Protein AF-A0A7S1DIE4-F1 (afdb_monomer)

Mean predicted aligned error: 4.48 Å

Foldseek 3Di:
DPPPQAEAEAEAEDAQPDDQVNLVVSVCVQWDDDDDQEIEGPDNHQAYEYEYHDPVHHDADPVRDRRNVVSVVCCVVPQWDADPPVRDIHHYPRYHYDD

Organism: Hemiselmis andersenii (NCBI:txid464988)

Nearest PDB structures (foldseek):
  8j07-assembly1_r0  TM=8.456E-01  e=5.736E-08  Homo sapiens
  7z8f-assembly1_n  TM=8.776E-01  e=3.623E-06  Homo sapiens
  8e00-assembly1_A  TM=8.866E-01  e=5.663E-06  Saccharomyces cerevisiae
  8fdu-assembly1_A  TM=8.646E-01  e=8.303E-06  Homo sapiens
  7mgm-assembly1_A  TM=8.834E-01  e=1.903E-05  Saccharomyces cerevisiae

Structure (mmCIF, N/CA/C/O backbone):
data_AF-A0A7S1DIE4-F1
#
_entry.id   AF-A0A7S1DIE4-F1
#
loop_
_atom_site.group_PDB
_atom_site.id
_atom_site.type_symbol
_atom_site.label_atom_id
_atom_site.label_alt_id
_atom_site.label_comp_id
_atom_site.label_asym_id
_atom_site.label_entity_id
_atom_site.label_seq_id
_atom_site.pdbx_PDB_ins_code
_atom_site.Cartn_x
_atom_site.Cartn_y
_atom_site.Cartn_z
_atom_site.occupancy
_atom_site.B_iso_or_equiv
_atom_site.auth_seq_id
_atom_site.auth_comp_id
_atom_site.auth_asym_id
_atom_site.auth_atom_id
_atom_site.pdbx_PDB_model_num
ATOM 1 N N . GLY A 1 1 ? 9.808 -23.995 -21.773 1.00 39.91 1 GLY A N 1
ATOM 2 C CA . GLY A 1 1 ? 10.146 -24.056 -20.344 1.00 39.91 1 GLY A CA 1
ATOM 3 C C . GLY A 1 1 ? 9.263 -23.054 -19.659 1.00 39.91 1 GLY A C 1
ATOM 4 O O . GLY A 1 1 ? 9.166 -21.950 -20.172 1.00 39.91 1 GLY A O 1
ATOM 5 N N . LEU A 1 2 ? 8.541 -23.457 -18.618 1.00 42.94 2 LEU A N 1
ATOM 6 C CA . LEU A 1 2 ? 7.796 -22.505 -17.801 1.00 42.94 2 LEU A CA 1
ATOM 7 C C . LEU A 1 2 ? 8.847 -21.654 -17.095 1.00 42.94 2 LEU A C 1
ATOM 9 O O . LEU A 1 2 ? 9.578 -22.183 -16.259 1.00 42.94 2 LEU A O 1
ATOM 13 N N . ASP A 1 3 ? 8.979 -20.392 -17.496 1.00 53.19 3 ASP A N 1
ATOM 14 C CA . ASP A 1 3 ? 9.663 -19.419 -16.655 1.00 53.19 3 ASP A CA 1
ATOM 15 C C . ASP A 1 3 ? 8.918 -19.445 -15.323 1.00 53.19 3 ASP A C 1
ATOM 17 O O . ASP A 1 3 ? 7.722 -19.149 -15.260 1.00 53.19 3 ASP A O 1
ATOM 21 N N . LEU A 1 4 ? 9.590 -19.920 -14.278 1.00 62.47 4 LEU A N 1
ATOM 22 C CA . LEU A 1 4 ? 9.091 -19.786 -12.921 1.00 62.47 4 LEU A CA 1
ATOM 23 C C . LEU A 1 4 ? 9.163 -18.295 -12.623 1.00 62.47 4 LEU A C 1
ATOM 25 O O . LEU A 1 4 ? 10.213 -17.789 -12.235 1.00 62.47 4 LEU A O 1
ATOM 29 N N . GLU A 1 5 ? 8.072 -17.588 -12.906 1.00 74.81 5 GLU A N 1
ATOM 30 C CA . GLU A 1 5 ? 7.971 -16.167 -12.631 1.00 74.81 5 GLU A CA 1
ATOM 31 C C . GLU A 1 5 ? 8.292 -15.952 -11.147 1.00 74.81 5 GLU A C 1
ATOM 33 O O . GLU A 1 5 ? 7.641 -16.512 -10.262 1.00 74.81 5 GLU A O 1
ATOM 38 N N . VAL A 1 6 ? 9.365 -15.208 -10.872 1.00 81.88 6 VAL A N 1
ATOM 39 C CA . VAL A 1 6 ? 9.787 -14.932 -9.500 1.00 81.88 6 VAL A CA 1
ATOM 40 C C . VAL A 1 6 ? 8.772 -13.964 -8.906 1.00 81.88 6 VAL A C 1
ATOM 42 O O . VAL A 1 6 ? 8.629 -12.844 -9.394 1.00 81.88 6 VAL A O 1
ATOM 45 N N . VAL A 1 7 ? 8.056 -14.411 -7.873 1.00 88.44 7 VAL A N 1
ATOM 46 C CA . VAL A 1 7 ? 7.026 -13.626 -7.185 1.00 88.44 7 VAL A CA 1
ATOM 47 C C . VAL A 1 7 ? 7.487 -13.301 -5.772 1.00 88.44 7 VAL A C 1
ATOM 49 O O . VAL A 1 7 ? 7.779 -14.201 -4.981 1.00 88.44 7 VAL A O 1
ATOM 52 N N . THR A 1 8 ? 7.480 -12.016 -5.429 1.00 92.75 8 THR A N 1
ATOM 53 C CA . THR A 1 8 ? 7.653 -11.555 -4.048 1.00 92.75 8 THR A CA 1
ATOM 54 C C . THR A 1 8 ? 6.307 -11.627 -3.340 1.00 92.75 8 THR A C 1
ATOM 56 O O . THR A 1 8 ? 5.325 -11.080 -3.831 1.00 92.75 8 THR A O 1
ATOM 59 N N . ARG A 1 9 ? 6.235 -12.302 -2.191 1.00 92.31 9 ARG A N 1
ATOM 60 C CA . ARG A 1 9 ? 5.009 -12.394 -1.383 1.00 92.31 9 ARG A CA 1
ATOM 61 C C . ARG A 1 9 ? 5.130 -11.496 -0.161 1.00 92.31 9 ARG A C 1
ATOM 63 O O . ARG A 1 9 ? 6.125 -11.592 0.555 1.00 92.31 9 ARG A O 1
ATOM 70 N N . CYS A 1 10 ? 4.116 -10.677 0.089 1.00 94.44 10 CYS A N 1
ATOM 71 C CA . CYS A 1 10 ? 4.089 -9.740 1.206 1.00 94.44 10 CYS A CA 1
ATOM 72 C C . CYS A 1 10 ? 2.795 -9.908 1.993 1.00 94.44 10 CYS A C 1
ATOM 74 O O . CYS A 1 10 ? 1.717 -9.785 1.426 1.00 94.44 10 CYS A O 1
ATOM 76 N N . CYS A 1 11 ? 2.904 -10.177 3.290 1.00 95.38 11 CYS A N 1
ATOM 77 C CA . CYS A 1 11 ? 1.758 -10.171 4.193 1.00 95.38 11 CYS A CA 1
ATOM 78 C C . CYS A 1 11 ? 1.605 -8.776 4.799 1.00 95.38 11 CYS A C 1
ATOM 80 O O . CYS A 1 11 ? 2.575 -8.212 5.307 1.00 95.38 11 CYS A O 1
ATOM 82 N N . VAL A 1 12 ? 0.391 -8.238 4.743 1.00 96.31 12 VAL A N 1
ATOM 83 C CA . VAL A 1 12 ? 0.016 -6.945 5.311 1.00 96.31 12 VAL A CA 1
ATOM 84 C C . VAL A 1 12 ? -1.186 -7.180 6.216 1.00 96.31 12 VAL A C 1
ATOM 86 O O . VAL A 1 12 ? -2.302 -7.355 5.742 1.00 96.31 12 VAL A O 1
ATOM 89 N N . THR A 1 13 ? -0.958 -7.203 7.524 1.00 96.06 13 THR A N 1
ATOM 90 C CA . THR A 1 13 ? -2.027 -7.376 8.515 1.00 96.06 13 THR A CA 1
ATOM 91 C C . THR A 1 13 ? -2.497 -6.009 8.989 1.00 96.06 13 THR A C 1
ATOM 93 O O . THR A 1 13 ? -1.703 -5.230 9.526 1.00 96.06 13 THR A O 1
ATOM 96 N N . LEU A 1 14 ? -3.777 -5.699 8.778 1.00 96.81 14 LEU A N 1
ATOM 97 C CA . LEU A 1 14 ? -4.358 -4.448 9.253 1.00 96.81 14 LEU A CA 1
ATOM 98 C C . LEU A 1 14 ? -4.770 -4.566 10.725 1.00 96.81 14 LEU A C 1
ATOM 100 O O . LEU A 1 14 ? -5.115 -5.629 11.225 1.00 96.81 14 LEU A O 1
ATOM 104 N N . SER A 1 15 ? -4.722 -3.455 11.449 1.00 96.50 15 SER A N 1
ATOM 105 C CA . SER A 1 15 ? -5.095 -3.389 12.861 1.00 96.50 15 SER A CA 1
ATOM 106 C C . SER A 1 15 ? -5.833 -2.087 13.149 1.00 96.50 15 SER A C 1
ATOM 108 O O . SER A 1 15 ? -5.817 -1.164 12.334 1.00 96.50 15 SER A O 1
ATOM 110 N N . GLY A 1 16 ? -6.406 -1.959 14.348 1.00 95.44 16 GLY A N 1
ATOM 111 C CA . GLY A 1 16 ? -7.012 -0.696 14.778 1.00 95.44 16 GLY A CA 1
ATOM 112 C C . GLY A 1 16 ? -6.029 0.485 14.818 1.00 95.44 16 GLY A C 1
ATOM 113 O O . GLY A 1 16 ? -6.448 1.631 14.726 1.00 95.44 16 GLY A O 1
ATOM 114 N N . ALA A 1 17 ? -4.722 0.227 14.907 1.00 93.88 17 ALA A N 1
ATOM 115 C CA . ALA A 1 17 ? -3.694 1.268 14.880 1.00 93.88 17 ALA A CA 1
ATOM 116 C C . ALA A 1 17 ? -3.176 1.582 13.464 1.00 93.88 17 ALA A C 1
ATOM 118 O O . ALA A 1 17 ? -2.319 2.451 13.309 1.00 93.88 17 ALA A O 1
ATOM 119 N N . THR A 1 18 ? -3.648 0.876 12.431 1.00 96.44 18 THR A N 1
ATOM 120 C CA . THR A 1 18 ? -3.182 1.091 11.060 1.00 96.44 18 THR A CA 1
ATOM 121 C C . THR A 1 18 ? -3.758 2.388 10.498 1.00 96.44 18 THR A C 1
ATOM 123 O O . THR A 1 18 ? -4.963 2.512 10.293 1.00 96.44 18 THR A O 1
ATOM 126 N N . VAL A 1 19 ? -2.871 3.340 10.216 1.00 96.12 19 VAL A N 1
ATOM 127 C CA . VAL A 1 19 ? -3.171 4.625 9.565 1.00 96.1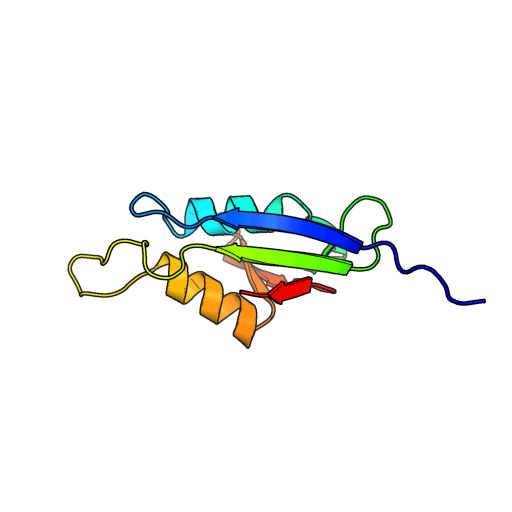2 19 VAL A CA 1
ATOM 128 C C . VAL A 1 19 ? -2.760 4.590 8.083 1.00 96.12 19 VAL A C 1
ATOM 130 O O . VAL A 1 19 ? -1.945 3.734 7.714 1.00 96.12 19 VAL A O 1
ATOM 133 N N . PRO A 1 20 ? -3.290 5.480 7.216 1.00 95.81 20 PRO A N 1
ATOM 134 C CA . PRO A 1 20 ? -2.967 5.498 5.785 1.00 95.81 20 PRO A CA 1
ATOM 135 C C . PRO A 1 20 ? -1.468 5.538 5.507 1.00 95.81 20 PRO A C 1
ATOM 137 O O . PRO A 1 20 ? -0.979 4.831 4.630 1.00 95.81 20 PRO A O 1
ATOM 140 N N . GLU A 1 21 ? -0.727 6.318 6.291 1.00 95.81 21 GLU A N 1
ATOM 141 C CA . GLU A 1 21 ? 0.707 6.491 6.112 1.00 95.81 21 GLU A CA 1
ATOM 142 C C . GLU A 1 21 ? 1.454 5.177 6.329 1.00 95.81 21 GLU A C 1
ATOM 144 O O . GLU A 1 21 ? 2.268 4.790 5.494 1.00 95.81 21 GLU A O 1
ATOM 149 N N . GLY A 1 22 ? 1.122 4.462 7.406 1.00 96.31 22 GLY A N 1
ATOM 150 C CA . GLY A 1 22 ? 1.736 3.177 7.726 1.00 96.31 22 GLY A CA 1
ATOM 151 C C . GLY A 1 22 ? 1.354 2.076 6.737 1.00 96.31 22 GLY A C 1
ATOM 152 O O . GLY A 1 22 ? 2.172 1.206 6.443 1.00 96.31 22 GLY A O 1
ATOM 153 N N . LEU A 1 23 ? 0.136 2.121 6.184 1.00 96.88 23 LEU A N 1
ATOM 154 C CA . LEU A 1 23 ? -0.261 1.210 5.112 1.00 96.88 23 LEU A CA 1
ATOM 155 C C . LEU A 1 23 ? 0.538 1.478 3.830 1.00 96.88 23 LEU A C 1
ATOM 157 O O . LEU A 1 23 ? 1.046 0.531 3.232 1.00 96.88 23 LEU A O 1
ATOM 161 N N . GLN A 1 24 ? 0.668 2.744 3.421 1.00 96.31 24 GLN A N 1
ATOM 162 C CA . GLN A 1 24 ? 1.472 3.107 2.252 1.00 96.31 24 GLN A CA 1
ATOM 163 C C . GLN A 1 24 ? 2.922 2.649 2.428 1.00 96.31 24 GLN A C 1
ATOM 165 O O . GLN A 1 24 ? 3.460 2.002 1.533 1.00 96.31 24 GLN A O 1
ATOM 170 N N . ASP A 1 25 ? 3.513 2.901 3.599 1.00 95.62 25 ASP A N 1
ATOM 171 C CA . ASP A 1 25 ? 4.881 2.485 3.914 1.00 95.62 25 ASP A CA 1
ATOM 172 C C . ASP A 1 25 ? 5.044 0.966 3.777 1.00 95.62 25 ASP A C 1
ATOM 174 O O . ASP A 1 25 ? 5.983 0.497 3.135 1.00 95.62 25 ASP A O 1
ATOM 178 N N . ALA A 1 26 ? 4.104 0.186 4.322 1.00 96.00 26 ALA A N 1
ATOM 179 C CA . ALA A 1 26 ? 4.12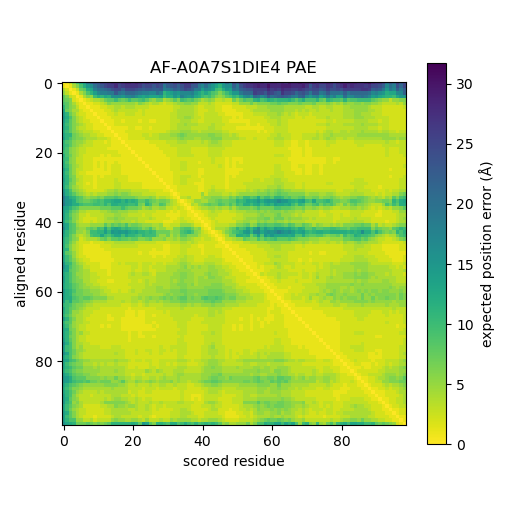9 -1.274 4.241 1.00 96.00 26 ALA A CA 1
ATOM 180 C C . ALA A 1 26 ? 4.021 -1.797 2.796 1.00 96.00 26 ALA A C 1
ATOM 182 O O . ALA A 1 26 ? 4.703 -2.760 2.436 1.00 96.00 26 ALA A O 1
ATOM 183 N N . LEU A 1 27 ? 3.191 -1.160 1.964 1.00 95.38 27 LEU A N 1
ATOM 184 C CA . LEU A 1 27 ? 3.040 -1.497 0.545 1.00 95.38 27 LEU A CA 1
ATOM 185 C C . LEU A 1 27 ? 4.226 -1.022 -0.308 1.00 95.38 27 LEU A C 1
ATOM 187 O O . LEU A 1 27 ? 4.457 -1.561 -1.384 1.00 95.38 27 LEU A O 1
ATOM 191 N N . GLU A 1 28 ? 5.000 -0.037 0.142 1.00 94.69 28 GLU A N 1
ATOM 192 C CA . GLU A 1 28 ? 6.183 0.437 -0.579 1.00 94.69 28 GLU A CA 1
ATOM 193 C C . GLU A 1 28 ? 7.421 -0.445 -0.356 1.00 94.69 28 GLU A C 1
ATOM 195 O O . GLU A 1 28 ? 8.274 -0.509 -1.240 1.00 94.69 28 GLU A O 1
ATOM 200 N N . VAL A 1 29 ? 7.507 -1.185 0.760 1.00 94.31 29 VAL A N 1
ATOM 201 C CA . VAL A 1 29 ? 8.672 -2.029 1.111 1.00 94.31 29 VAL A CA 1
ATOM 202 C C . VAL A 1 29 ? 9.164 -2.948 -0.025 1.00 94.31 29 VAL A C 1
ATOM 204 O O . VAL A 1 29 ? 10.3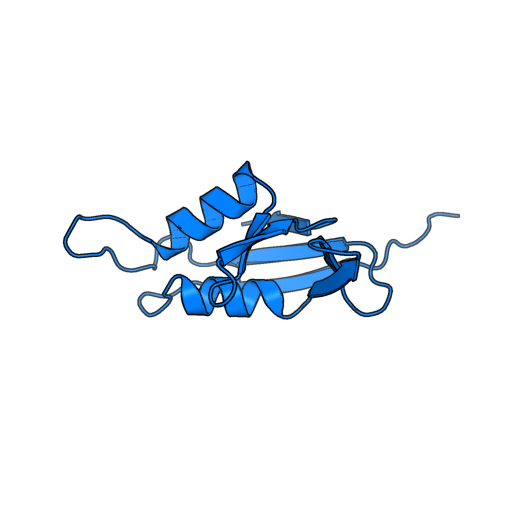70 -2.974 -0.279 1.00 94.31 29 VAL A O 1
ATOM 207 N N . PRO A 1 30 ? 8.312 -3.731 -0.719 1.00 94.44 30 PRO A N 1
ATOM 208 C CA . PRO A 1 30 ? 8.771 -4.639 -1.773 1.00 94.44 30 PRO A CA 1
ATOM 209 C C . PRO A 1 30 ? 8.909 -3.967 -3.149 1.00 94.44 30 PRO A C 1
ATOM 211 O O . PRO A 1 30 ? 9.074 -4.671 -4.151 1.00 94.44 30 PRO A O 1
ATOM 214 N N . LEU A 1 31 ? 8.827 -2.635 -3.224 1.00 94.06 31 LEU A N 1
ATOM 215 C CA . LEU A 1 31 ? 8.862 -1.879 -4.469 1.00 94.06 31 LEU A CA 1
ATOM 216 C C . LEU A 1 31 ? 10.120 -1.014 -4.581 1.00 94.06 31 LEU A C 1
ATOM 218 O O . LEU A 1 31 ? 10.596 -0.425 -3.618 1.00 94.06 31 LEU A O 1
ATOM 222 N N . GLU A 1 32 ? 10.643 -0.904 -5.798 1.00 92.75 32 GLU A N 1
ATOM 223 C CA . GLU A 1 32 ? 11.731 0.006 -6.144 1.00 92.75 32 GLU A CA 1
ATOM 224 C C . GLU A 1 32 ? 11.334 0.923 -7.297 1.00 92.75 32 GLU A C 1
ATOM 226 O O . GLU A 1 32 ? 10.569 0.548 -8.196 1.00 92.75 32 GLU A O 1
ATOM 231 N N . GLY A 1 33 ? 11.889 2.135 -7.281 1.00 90.88 33 GLY A N 1
ATOM 232 C CA . GLY A 1 33 ? 11.765 3.065 -8.395 1.00 90.88 33 GLY A CA 1
ATOM 233 C C . GLY A 1 33 ? 12.406 2.484 -9.657 1.00 90.88 33 GLY A C 1
ATOM 234 O O . GLY A 1 33 ? 13.526 1.973 -9.624 1.00 90.88 33 GLY A O 1
ATOM 235 N N . ARG A 1 34 ? 11.689 2.557 -10.782 1.00 83.69 34 ARG A N 1
ATOM 236 C CA . ARG A 1 34 ? 12.142 2.039 -12.083 1.00 83.69 34 ARG A CA 1
ATOM 237 C C . ARG A 1 34 ? 12.520 3.155 -13.047 1.00 83.69 34 ARG A C 1
ATOM 239 O O . ARG A 1 34 ? 13.656 3.230 -13.500 1.00 83.69 34 ARG A O 1
ATOM 246 N N . SER A 1 35 ? 11.555 4.001 -13.392 1.00 83.62 35 SER A N 1
ATOM 247 C CA . SER A 1 35 ? 11.737 5.118 -14.319 1.00 83.62 35 SER A CA 1
ATOM 248 C C . SER A 1 35 ? 10.679 6.178 -14.055 1.00 83.62 35 SER A C 1
ATOM 250 O O . SER A 1 35 ? 9.504 5.853 -13.885 1.00 83.62 35 SER A O 1
ATOM 252 N N . GLY A 1 36 ? 11.086 7.447 -14.024 1.00 85.12 36 GLY A N 1
ATOM 253 C CA . GLY A 1 36 ? 10.185 8.564 -13.754 1.00 85.12 36 GLY A CA 1
ATOM 254 C C . GLY A 1 36 ? 9.370 8.345 -12.477 1.00 85.12 36 GLY A C 1
ATOM 255 O O . GLY A 1 36 ? 9.922 8.261 -11.386 1.00 85.12 36 GLY A O 1
ATOM 256 N N . ARG A 1 37 ? 8.049 8.246 -12.636 1.00 89.19 37 ARG A N 1
ATOM 257 C CA . ARG A 1 37 ? 7.064 8.080 -11.556 1.00 89.19 37 ARG A CA 1
ATOM 258 C C . ARG A 1 37 ? 6.570 6.635 -11.406 1.00 89.19 37 ARG A C 1
ATOM 260 O O . ARG A 1 37 ? 5.483 6.413 -10.892 1.00 89.19 37 ARG A O 1
ATOM 267 N N . VAL A 1 38 ? 7.336 5.656 -11.883 1.00 91.56 38 VAL A N 1
ATOM 268 C CA . VAL A 1 38 ? 6.951 4.239 -11.870 1.00 91.56 38 VAL A CA 1
ATOM 269 C C . VAL A 1 38 ? 7.729 3.471 -10.809 1.00 91.56 38 VAL A C 1
ATOM 271 O O . VAL A 1 38 ? 8.964 3.477 -10.821 1.00 91.56 38 VAL A O 1
ATOM 274 N N . SER A 1 39 ? 6.996 2.738 -9.975 1.00 93.00 39 SER A N 1
ATOM 275 C CA . SER A 1 39 ? 7.525 1.752 -9.034 1.00 93.00 39 SER A CA 1
ATOM 276 C C . SER A 1 39 ? 7.094 0.339 -9.418 1.00 93.00 39 SER A C 1
ATOM 278 O O . SER A 1 39 ? 6.010 0.119 -9.963 1.00 93.00 39 SER A O 1
ATOM 280 N N . GLY A 1 40 ? 7.953 -0.639 -9.147 1.00 92.75 40 GLY A N 1
ATOM 281 C CA . GLY A 1 40 ? 7.665 -2.051 -9.398 1.00 92.75 40 GLY A CA 1
ATOM 282 C C . GLY A 1 40 ? 8.444 -2.973 -8.460 1.00 92.75 40 GLY A C 1
ATOM 283 O O . GLY A 1 40 ? 9.208 -2.474 -7.641 1.00 92.75 40 GLY A O 1
ATOM 284 N N . PRO A 1 41 ? 8.284 -4.301 -8.584 1.00 93.06 41 PRO A N 1
ATOM 285 C CA . PRO A 1 41 ? 8.881 -5.275 -7.666 1.00 93.06 41 PRO A CA 1
ATOM 286 C C . PRO A 1 41 ? 10.400 -5.116 -7.549 1.00 93.06 41 PRO A C 1
ATOM 288 O O . PRO A 1 41 ? 11.051 -4.865 -8.562 1.00 93.06 41 PRO A O 1
ATOM 291 N N . THR A 1 42 ? 10.973 -5.291 -6.359 1.00 88.88 42 THR A N 1
ATOM 292 C CA . THR A 1 42 ? 12.428 -5.231 -6.124 1.00 88.88 42 THR A CA 1
ATOM 293 C C . THR A 1 42 ? 13.188 -6.446 -6.668 1.00 88.88 42 THR A C 1
ATOM 295 O O . THR A 1 42 ? 12.634 -7.533 -6.849 1.00 88.88 42 THR A O 1
ATOM 298 N N . GLY A 1 43 ? 14.494 -6.280 -6.916 1.00 80.56 43 GLY A N 1
ATOM 299 C CA . GLY A 1 43 ? 15.439 -7.409 -6.958 1.00 80.56 43 GLY A CA 1
ATOM 300 C C . GLY A 1 43 ? 15.223 -8.440 -8.074 1.00 80.56 43 GLY A C 1
ATOM 301 O O . GLY A 1 43 ? 15.465 -9.625 -7.866 1.00 80.56 43 GLY A O 1
ATOM 302 N N . GLY A 1 44 ? 14.751 -8.014 -9.250 1.00 73.38 44 GLY A N 1
ATOM 303 C CA . GLY A 1 44 ? 14.511 -8.910 -10.392 1.00 73.38 44 GLY A CA 1
ATOM 304 C C . GLY A 1 44 ? 13.250 -9.774 -10.269 1.00 73.38 44 GLY A C 1
ATOM 305 O O . GLY A 1 44 ? 12.988 -10.585 -11.156 1.00 73.38 44 GLY A O 1
ATOM 306 N N . SER A 1 45 ? 12.460 -9.577 -9.209 1.00 82.62 45 SER A N 1
ATOM 307 C CA . SER A 1 45 ? 11.118 -10.137 -9.097 1.00 82.62 45 SER A CA 1
ATOM 308 C C . SER A 1 45 ? 10.235 -9.609 -10.224 1.00 82.62 45 SER A C 1
ATOM 310 O O . SER A 1 45 ? 10.317 -8.443 -10.627 1.00 82.62 45 SER A O 1
ATOM 312 N N . ALA A 1 46 ? 9.406 -10.485 -10.770 1.00 85.50 46 ALA A N 1
ATOM 313 C CA . ALA A 1 46 ? 8.517 -10.136 -11.858 1.00 85.50 46 ALA A CA 1
ATOM 314 C C . ALA A 1 46 ? 7.202 -9.554 -11.337 1.00 85.50 46 ALA A C 1
ATOM 316 O O . ALA A 1 46 ? 6.681 -8.649 -11.981 1.00 85.50 46 ALA A O 1
ATOM 317 N N . THR A 1 47 ? 6.730 -9.984 -10.162 1.00 91.25 47 THR A N 1
ATOM 318 C CA . THR A 1 47 ? 5.453 -9.546 -9.580 1.00 91.25 47 THR A CA 1
ATOM 319 C C . THR A 1 47 ? 5.524 -9.514 -8.045 1.00 91.25 47 THR A C 1
ATOM 321 O O . THR A 1 47 ? 6.144 -10.384 -7.432 1.00 91.25 47 THR A O 1
ATOM 324 N N . VAL A 1 48 ? 4.869 -8.536 -7.404 1.00 94.19 48 VAL A N 1
ATOM 325 C CA . VAL A 1 48 ? 4.582 -8.557 -5.956 1.00 94.19 48 VAL A CA 1
ATOM 326 C C . VAL A 1 48 ? 3.148 -9.026 -5.726 1.00 94.19 48 VAL A C 1
ATOM 328 O O . VAL A 1 48 ? 2.224 -8.517 -6.351 1.00 94.19 48 VAL A O 1
ATOM 331 N N . CYS A 1 49 ? 2.953 -9.965 -4.807 1.00 94.88 49 CYS A N 1
ATOM 332 C CA . CYS A 1 49 ? 1.642 -10.411 -4.356 1.00 94.88 49 CYS A CA 1
ATOM 333 C C . CYS A 1 49 ? 1.441 -10.041 -2.883 1.00 94.88 49 CYS A C 1
ATOM 335 O O . CYS A 1 49 ? 2.109 -10.602 -2.008 1.00 94.88 49 CYS A O 1
ATOM 337 N N . TYR A 1 50 ? 0.514 -9.124 -2.621 1.00 95.94 50 TYR A N 1
ATOM 338 C CA . TYR A 1 50 ? 0.098 -8.732 -1.279 1.00 95.94 50 TYR A CA 1
ATOM 339 C C . TYR A 1 50 ? -1.026 -9.637 -0.781 1.00 95.94 50 TYR A C 1
ATOM 341 O O . TYR A 1 50 ? -2.032 -9.810 -1.464 1.00 95.94 50 TYR A O 1
ATOM 349 N N . PHE A 1 51 ? -0.849 -10.181 0.415 1.00 96.44 51 PHE A N 1
ATOM 350 C CA .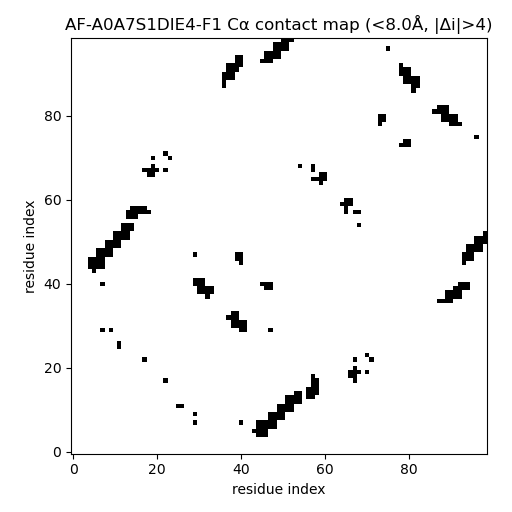 PHE A 1 51 ? -1.871 -10.863 1.196 1.00 96.44 51 PHE A CA 1
ATOM 351 C C . PHE A 1 51 ? -2.314 -9.898 2.289 1.00 96.44 51 PHE A C 1
ATOM 353 O O . PHE A 1 51 ? -1.510 -9.572 3.164 1.00 96.44 51 PHE A O 1
ATOM 360 N N . VAL A 1 52 ? -3.534 -9.377 2.180 1.00 96.62 52 VAL A N 1
ATOM 361 C CA . VAL A 1 52 ? -4.064 -8.366 3.098 1.00 96.62 52 VAL A CA 1
ATOM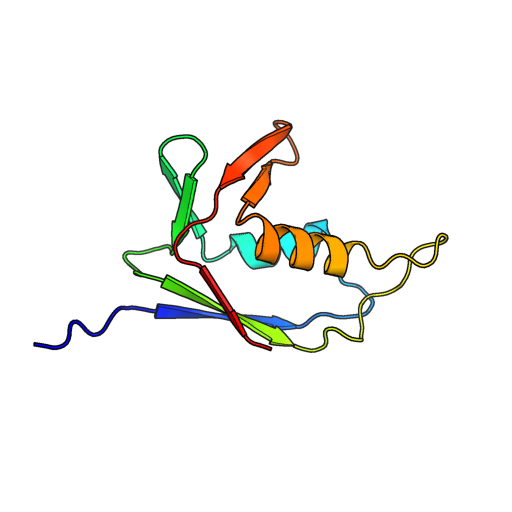 362 C C . VAL A 1 52 ? -5.021 -9.030 4.078 1.00 96.62 52 VAL A C 1
ATOM 364 O O . VAL A 1 52 ? -6.120 -9.422 3.699 1.00 96.62 52 VAL A O 1
ATOM 367 N N . ASP A 1 53 ? -4.605 -9.122 5.338 1.00 95.62 53 ASP A N 1
ATOM 368 C CA . ASP A 1 53 ? -5.390 -9.721 6.418 1.00 95.62 53 ASP A CA 1
ATOM 369 C C . ASP A 1 53 ? -6.085 -8.647 7.269 1.00 95.62 53 ASP A C 1
ATOM 371 O O . ASP A 1 53 ? -5.697 -7.474 7.284 1.00 95.62 53 ASP A O 1
ATOM 375 N N . ASP A 1 54 ? -7.105 -9.063 8.023 1.00 96.00 54 ASP A N 1
ATOM 376 C CA . ASP A 1 54 ? -7.771 -8.249 9.046 1.00 96.00 54 ASP A CA 1
ATOM 377 C C . ASP A 1 54 ? -8.379 -6.922 8.547 1.00 96.00 54 ASP A C 1
ATOM 379 O O . ASP A 1 54 ? -8.479 -5.939 9.282 1.00 96.00 54 ASP A O 1
ATOM 383 N N . MET A 1 55 ? -8.902 -6.902 7.314 1.00 93.88 55 MET A N 1
ATOM 384 C CA . MET A 1 55 ? -9.543 -5.714 6.718 1.00 93.88 55 MET A CA 1
ATOM 385 C C . MET A 1 55 ? -10.718 -5.126 7.520 1.00 93.88 55 MET A C 1
ATOM 387 O O . MET A 1 55 ? 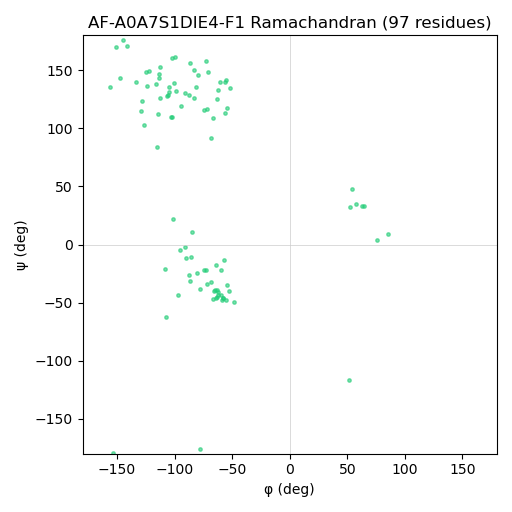-11.137 -4.005 7.260 1.00 93.88 55 MET A O 1
ATOM 391 N N . HIS A 1 56 ? -11.246 -5.853 8.504 1.00 91.75 56 HIS A N 1
ATOM 392 C CA . HIS A 1 56 ? -12.321 -5.400 9.386 1.00 91.75 56 HIS A CA 1
ATOM 393 C C . HIS A 1 56 ? -11.833 -4.594 10.606 1.00 91.75 56 HIS A C 1
ATOM 395 O O . HIS A 1 56 ? -12.662 -4.023 11.313 1.00 91.75 56 HIS A O 1
ATOM 401 N N . LEU A 1 57 ? -10.523 -4.568 10.884 1.00 95.38 57 LEU A N 1
ATOM 402 C CA . LEU A 1 57 ? -9.956 -3.960 12.093 1.00 95.38 57 LEU A CA 1
ATOM 403 C C . LEU A 1 57 ? -9.618 -2.459 12.039 1.00 95.38 57 LEU A C 1
ATOM 405 O O . LEU A 1 57 ? -9.607 -1.869 13.123 1.00 95.38 57 LEU A O 1
ATOM 409 N N . PRO A 1 58 ? -9.317 -1.813 10.892 1.00 95.62 58 PRO A N 1
ATOM 410 C CA . PRO A 1 58 ? -8.988 -0.386 10.875 1.00 95.62 58 PRO A CA 1
ATOM 411 C C . PRO A 1 58 ? -10.033 0.484 11.584 1.00 95.62 58 PRO A C 1
ATOM 413 O O . PRO A 1 58 ? -11.235 0.314 11.377 1.00 95.62 58 PRO A O 1
ATOM 416 N N . LEU A 1 59 ? -9.588 1.425 12.423 1.00 94.62 59 LEU A N 1
ATOM 4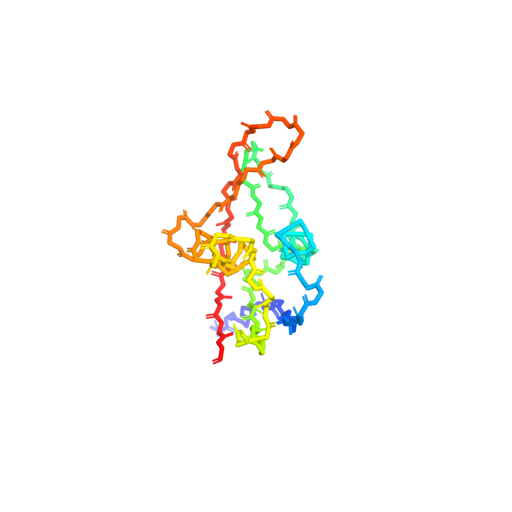17 C CA . LEU A 1 59 ? -10.502 2.314 13.143 1.00 94.62 59 LEU A CA 1
ATOM 418 C C . LEU A 1 59 ? -11.154 3.335 12.208 1.00 94.62 59 LEU A C 1
ATOM 420 O O . LEU A 1 59 ? -10.554 3.784 11.231 1.00 94.62 59 LEU A O 1
ATOM 424 N N . GLN A 1 60 ? -12.383 3.711 12.556 1.00 94.88 60 GLN A N 1
ATOM 425 C CA . GLN A 1 60 ? -13.077 4.825 11.927 1.00 94.88 60 GLN A CA 1
ATOM 426 C C . GLN A 1 60 ? -12.593 6.164 12.492 1.00 94.88 60 GLN A C 1
ATOM 428 O O . GLN A 1 60 ? -12.289 6.268 13.684 1.00 94.88 60 GLN A O 1
ATOM 433 N N . ASP A 1 61 ? -12.551 7.190 11.648 1.00 91.44 61 ASP A N 1
ATOM 434 C CA . ASP A 1 61 ? -12.349 8.569 12.080 1.00 91.44 61 ASP A CA 1
ATOM 435 C C . ASP A 1 61 ? -13.637 9.187 12.660 1.00 91.44 61 ASP A C 1
ATOM 437 O O . ASP A 1 61 ? -14.673 8.534 12.811 1.00 91.44 61 ASP A O 1
ATOM 441 N N . ALA A 1 62 ? -13.579 10.473 13.015 1.00 93.12 62 ALA A N 1
ATOM 442 C CA . ALA A 1 62 ? -14.717 11.183 13.598 1.00 93.12 62 ALA A CA 1
ATOM 443 C C . ALA A 1 62 ? -15.917 11.312 12.638 1.00 93.12 62 ALA A C 1
ATOM 445 O O . ALA A 1 62 ? -17.029 11.602 13.083 1.00 93.12 62 ALA A O 1
ATOM 446 N N . GLN A 1 63 ? -15.694 11.123 11.338 1.00 92.38 63 GLN A N 1
ATOM 447 C CA . GLN A 1 63 ? -16.690 11.184 10.276 1.00 92.38 63 GLN A CA 1
ATOM 448 C C . GLN A 1 63 ? -17.243 9.792 9.929 1.00 92.38 63 GLN A C 1
ATOM 450 O O . GLN A 1 63 ? -18.207 9.695 9.170 1.00 92.38 63 GLN A O 1
ATOM 455 N N . GLY A 1 64 ? -16.704 8.728 10.535 1.00 92.94 64 GLY A N 1
ATOM 456 C CA . GLY A 1 64 ? -17.099 7.345 10.280 1.00 92.94 64 GLY A CA 1
ATOM 457 C C . GLY A 1 64 ? -16.378 6.712 9.088 1.00 92.94 64 GLY A C 1
ATOM 458 O O . GLY A 1 64 ? -16.748 5.610 8.677 1.00 92.94 64 GLY A O 1
ATOM 459 N N . GLU A 1 65 ? -15.366 7.376 8.530 1.00 93.81 65 GLU A N 1
ATOM 460 C CA . GLU A 1 65 ? -14.578 6.860 7.411 1.00 93.81 65 GLU A CA 1
ATOM 461 C C . GLU A 1 65 ? -13.430 5.982 7.920 1.00 93.81 65 GLU A C 1
ATOM 463 O O . GLU A 1 65 ? -12.988 6.128 9.056 1.00 93.81 65 GLU A O 1
ATOM 468 N N . GLN A 1 66 ? -12.925 5.063 7.089 1.00 96.00 66 GLN A N 1
ATOM 469 C CA . GLN A 1 66 ? -11.739 4.246 7.391 1.00 96.00 66 GLN A CA 1
ATOM 470 C C . GLN A 1 66 ? -10.613 4.600 6.406 1.00 96.00 66 GLN A C 1
ATOM 472 O O . GLN A 1 66 ? -10.434 3.899 5.405 1.00 96.00 66 GLN A O 1
ATOM 477 N N . PRO A 1 67 ? -9.827 5.663 6.665 1.00 95.06 67 PRO A N 1
ATOM 478 C CA . PRO A 1 67 ? -8.870 6.205 5.697 1.00 95.06 67 PRO A CA 1
ATOM 479 C C . PRO A 1 67 ? -7.865 5.182 5.145 1.00 95.06 67 PRO A C 1
ATOM 481 O O . PRO A 1 67 ? -7.497 5.240 3.973 1.00 95.06 67 PRO A O 1
ATOM 484 N N . ALA A 1 68 ? -7.434 4.212 5.961 1.00 96.25 68 ALA A N 1
ATOM 485 C CA . ALA A 1 68 ? -6.527 3.154 5.515 1.00 96.25 68 ALA A CA 1
ATOM 486 C C . ALA A 1 68 ? -7.177 2.233 4.462 1.00 96.25 68 ALA A C 1
ATOM 488 O O . ALA A 1 68 ? -6.536 1.874 3.476 1.00 96.25 68 ALA A O 1
ATOM 489 N N . LEU A 1 69 ? -8.458 1.886 4.622 1.00 96.44 69 LEU A N 1
ATOM 490 C CA . LEU A 1 69 ? -9.182 1.085 3.631 1.00 96.44 69 LEU A CA 1
ATOM 491 C C . LEU A 1 69 ? -9.490 1.890 2.368 1.00 96.44 69 LEU A C 1
ATOM 493 O O . LEU A 1 69 ? -9.431 1.336 1.272 1.00 96.44 69 LEU A O 1
ATOM 497 N N . GLU A 1 70 ? -9.745 3.193 2.493 1.00 96.12 70 GLU A N 1
ATOM 498 C CA . GLU A 1 70 ? -9.914 4.069 1.329 1.00 96.12 70 GLU A CA 1
ATOM 499 C C . GLU A 1 70 ? -8.629 4.183 0.505 1.00 96.12 70 GLU A C 1
ATOM 501 O O . GLU A 1 70 ? -8.683 4.135 -0.726 1.00 96.12 70 GLU A O 1
ATOM 506 N N . LEU A 1 71 ? -7.466 4.253 1.160 1.00 96.38 71 LEU A N 1
ATOM 507 C CA . LEU A 1 71 ? -6.176 4.190 0.475 1.00 96.38 71 LEU A CA 1
ATOM 508 C C . LEU A 1 71 ? -5.969 2.837 -0.223 1.00 96.38 71 LEU A C 1
ATOM 510 O O . LEU A 1 71 ? -5.560 2.807 -1.385 1.00 96.38 71 LEU A O 1
ATOM 514 N N . LEU A 1 72 ? -6.275 1.721 0.450 1.00 95.94 72 LEU A N 1
ATOM 515 C CA . LEU A 1 72 ? -6.183 0.390 -0.160 1.00 95.94 72 LEU A CA 1
ATOM 516 C C . LEU A 1 72 ? -7.080 0.292 -1.399 1.00 95.94 72 LEU A C 1
ATOM 518 O O . LEU A 1 72 ? -6.630 -0.127 -2.464 1.00 95.94 72 LEU A O 1
ATOM 522 N N . ARG A 1 73 ? -8.335 0.735 -1.282 1.00 95.50 73 ARG A N 1
ATOM 523 C CA . ARG A 1 73 ? -9.295 0.772 -2.388 1.00 95.50 73 ARG A CA 1
ATOM 524 C C . ARG A 1 73 ? -8.793 1.650 -3.533 1.00 95.50 73 ARG A C 1
ATOM 526 O O . ARG A 1 73 ? -8.859 1.236 -4.685 1.00 95.50 73 ARG A O 1
ATOM 533 N N . HIS A 1 74 ? -8.242 2.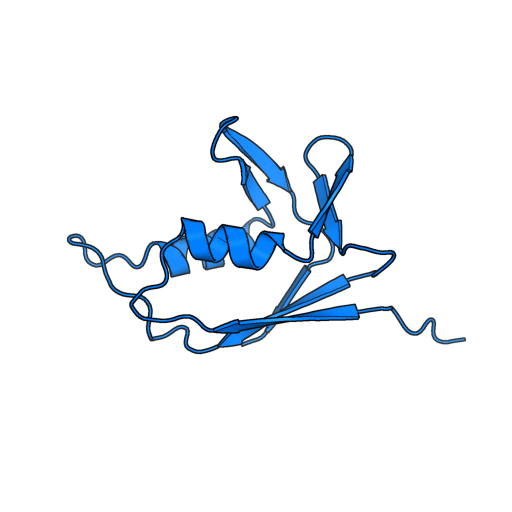826 -3.230 1.00 95.69 74 HIS A N 1
ATOM 534 C CA . HIS A 1 74 ? -7.646 3.713 -4.229 1.00 95.69 74 HIS A CA 1
ATOM 535 C C . HIS A 1 74 ? -6.555 3.006 -5.039 1.00 95.69 74 HIS A C 1
ATOM 537 O O . HIS A 1 74 ? -6.574 3.048 -6.268 1.00 95.69 74 HIS A O 1
ATOM 543 N N . VAL A 1 75 ? -5.647 2.314 -4.354 1.00 95.06 75 VAL A N 1
ATOM 544 C CA . VAL A 1 75 ? -4.560 1.547 -4.971 1.00 95.06 75 VAL A CA 1
ATOM 545 C C . VAL A 1 75 ? -5.081 0.416 -5.851 1.00 95.06 75 VAL A C 1
ATOM 547 O O . VAL A 1 75 ? -4.591 0.246 -6.968 1.00 95.06 75 VAL A O 1
ATOM 550 N N . LEU A 1 76 ? -6.087 -0.323 -5.382 1.00 93.69 76 LEU A N 1
ATOM 551 C CA . LEU A 1 76 ? -6.721 -1.399 -6.146 1.00 93.69 76 LEU A CA 1
ATOM 552 C C . LEU A 1 76 ? -7.397 -0.876 -7.422 1.00 93.69 76 LEU A C 1
ATOM 554 O O . LEU A 1 76 ? -7.270 -1.491 -8.479 1.00 93.69 76 LEU A O 1
ATOM 558 N N . ASP A 1 77 ? -8.073 0.271 -7.332 1.00 94.88 77 ASP A N 1
ATOM 559 C CA . ASP A 1 77 ? -8.831 0.855 -8.442 1.00 94.88 77 ASP A CA 1
ATOM 560 C C . ASP A 1 77 ? -7.933 1.566 -9.468 1.00 94.88 77 ASP A C 1
ATOM 562 O O . ASP A 1 77 ? -8.213 1.560 -10.670 1.00 94.88 77 ASP A O 1
ATOM 566 N N . ARG A 1 78 ? -6.884 2.253 -9.001 1.00 95.00 78 ARG A N 1
ATOM 567 C CA . ARG A 1 78 ? -6.084 3.179 -9.820 1.00 95.00 78 ARG A CA 1
ATOM 568 C C . ARG A 1 78 ? -4.692 2.665 -10.158 1.00 95.00 78 ARG A C 1
ATOM 570 O O . ARG A 1 78 ? -4.104 3.148 -11.123 1.00 95.00 78 ARG A O 1
ATOM 577 N N . GLY A 1 79 ? -4.155 1.715 -9.393 1.00 94.31 79 GLY A N 1
ATOM 578 C CA . GLY A 1 79 ? -2.780 1.248 -9.567 1.00 94.31 79 GLY A CA 1
ATOM 579 C C . GLY A 1 79 ? -1.747 2.354 -9.330 1.00 94.31 79 GLY A C 1
ATOM 580 O O . GLY A 1 79 ? -0.712 2.395 -9.999 1.00 94.31 79 GLY A O 1
ATOM 581 N N . ASN A 1 80 ? -2.027 3.283 -8.416 1.00 94.81 80 ASN A N 1
ATOM 582 C CA . ASN A 1 80 ? -1.128 4.376 -8.063 1.00 94.81 80 ASN A CA 1
ATOM 583 C C . ASN A 1 80 ? -1.325 4.823 -6.604 1.00 94.81 80 ASN A C 1
ATOM 585 O O . ASN A 1 80 ? -2.277 4.433 -5.928 1.00 94.81 80 ASN A O 1
ATOM 589 N N . TRP A 1 81 ? -0.409 5.667 -6.145 1.00 93.44 81 TRP A N 1
ATOM 590 C CA . TRP A 1 81 ? -0.579 6.540 -4.985 1.00 93.44 81 TRP A CA 1
ATOM 591 C C . TRP A 1 81 ? 0.151 7.857 -5.233 1.00 93.44 81 TRP A C 1
ATOM 593 O O . TRP A 1 81 ? 0.832 8.026 -6.245 1.00 93.44 81 TRP A O 1
ATOM 603 N N . PHE A 1 82 ? 0.029 8.804 -4.309 1.00 92.00 82 PHE A N 1
ATOM 604 C CA . PHE A 1 82 ? 0.767 10.059 -4.364 1.00 92.00 82 PHE A CA 1
ATOM 605 C C . PHE A 1 82 ? 1.974 10.006 -3.433 1.00 92.00 82 PHE A C 1
ATOM 607 O O . PHE A 1 82 ? 1.908 9.491 -2.316 1.00 92.00 82 PHE A O 1
ATOM 614 N N . ASP A 1 83 ? 3.090 10.542 -3.911 1.00 90.25 83 ASP A N 1
ATOM 615 C CA . ASP A 1 83 ? 4.218 10.886 -3.059 1.00 90.25 83 ASP A CA 1
ATOM 616 C C . ASP A 1 83 ? 3.769 11.967 -2.067 1.00 90.25 83 ASP A C 1
ATOM 618 O O . ASP A 1 83 ? 3.228 12.999 -2.477 1.00 90.25 83 ASP A O 1
ATOM 622 N N . ARG A 1 84 ? 3.949 11.705 -0.770 1.00 90.31 84 ARG A N 1
ATOM 623 C CA . ARG A 1 84 ? 3.430 12.561 0.309 1.00 90.31 84 ARG A CA 1
ATOM 624 C C . ARG A 1 84 ? 4.198 13.878 0.451 1.00 90.31 84 ARG A C 1
ATOM 626 O O . ARG A 1 84 ? 3.627 14.834 0.965 1.00 90.31 84 ARG A O 1
ATOM 633 N N . ASP A 1 85 ? 5.438 13.944 -0.036 1.00 90.06 85 ASP A N 1
ATOM 634 C CA . ASP A 1 85 ? 6.285 15.138 0.063 1.00 90.06 85 ASP A CA 1
ATOM 635 C C . ASP A 1 85 ? 6.233 15.974 -1.220 1.00 90.06 85 ASP A C 1
ATOM 637 O O . ASP A 1 85 ? 6.139 17.202 -1.190 1.00 90.06 85 ASP A O 1
ATOM 641 N N . LEU A 1 86 ? 6.293 15.307 -2.372 1.00 89.75 86 LEU A N 1
ATOM 642 C CA . LEU A 1 86 ? 6.348 15.954 -3.682 1.00 89.75 86 LEU A CA 1
ATOM 643 C C . LEU A 1 86 ? 4.961 16.203 -4.283 1.00 89.75 86 LEU A C 1
ATOM 645 O O . LEU A 1 86 ? 4.857 16.905 -5.292 1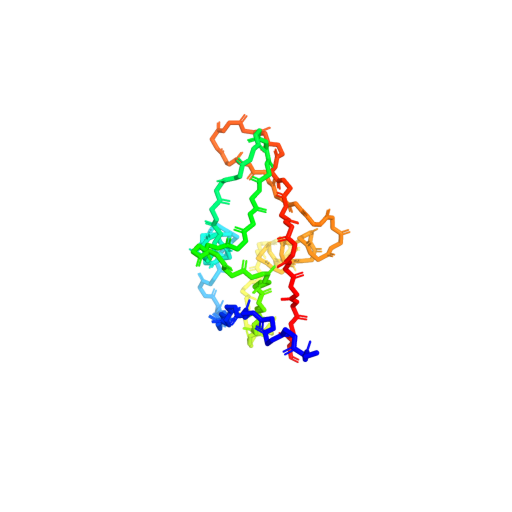.00 89.75 86 LEU A O 1
ATOM 649 N N . CYS A 1 87 ? 3.903 15.620 -3.708 1.00 89.38 87 CYS A N 1
ATOM 650 C CA . CYS A 1 87 ? 2.537 15.644 -4.244 1.00 89.38 87 CYS A CA 1
ATOM 651 C C . CYS A 1 87 ? 2.470 15.185 -5.709 1.00 89.38 87 CYS A C 1
ATOM 653 O O . CYS A 1 87 ? 1.655 15.658 -6.506 1.00 89.38 87 CYS A O 1
ATOM 655 N N . THR A 1 88 ? 3.355 14.266 -6.091 1.00 90.88 88 THR A N 1
ATOM 656 C CA . THR A 1 88 ? 3.395 13.698 -7.435 1.00 90.88 88 THR A CA 1
ATOM 657 C C . THR A 1 88 ? 2.823 12.298 -7.428 1.00 90.88 88 THR A C 1
ATOM 659 O O . THR A 1 88 ? 3.198 11.482 -6.593 1.00 90.88 88 THR A O 1
ATOM 662 N N . GLU A 1 89 ? 1.979 11.997 -8.406 1.00 93.62 89 GLU A N 1
ATOM 663 C CA . GLU A 1 89 ? 1.511 10.637 -8.657 1.00 93.62 89 GLU A CA 1
ATOM 664 C C . GLU A 1 89 ? 2.686 9.672 -8.878 1.00 93.62 89 GLU A C 1
ATOM 666 O O . GLU A 1 89 ? 3.657 10.013 -9.558 1.00 93.62 89 GLU A O 1
ATOM 671 N N . ARG A 1 90 ? 2.573 8.465 -8.327 1.00 94.06 90 ARG A N 1
ATOM 672 C CA . ARG A 1 90 ? 3.482 7.339 -8.510 1.00 94.06 90 ARG A CA 1
ATOM 673 C C . ARG A 1 90 ? 2.666 6.113 -8.901 1.00 94.06 90 ARG A C 1
ATOM 675 O O . ARG A 1 90 ? 1.856 5.618 -8.122 1.00 94.06 90 ARG A O 1
ATOM 682 N N . THR A 1 91 ? 2.874 5.630 -10.117 1.00 95.06 91 THR A N 1
ATOM 683 C CA . THR A 1 91 ? 2.209 4.433 -10.636 1.00 95.06 91 THR A CA 1
ATOM 684 C C . THR A 1 91 ? 2.930 3.188 -10.136 1.00 95.06 91 THR A C 1
ATOM 686 O O . THR A 1 91 ? 4.160 3.107 -10.194 1.00 95.06 91 THR A O 1
ATOM 689 N N . ILE A 1 92 ? 2.166 2.196 -9.694 1.00 94.25 92 ILE A N 1
ATOM 690 C CA . ILE A 1 92 ? 2.668 0.892 -9.265 1.00 94.25 92 ILE A CA 1
ATOM 691 C C . ILE A 1 92 ? 2.343 -0.166 -10.307 1.00 94.25 92 ILE A C 1
ATOM 693 O O . ILE A 1 92 ? 1.208 -0.329 -10.744 1.00 94.25 92 ILE A O 1
ATOM 697 N N . HIS A 1 93 ? 3.367 -0.904 -10.716 1.00 92.00 93 HIS A N 1
ATOM 698 C CA . HIS A 1 93 ? 3.243 -1.946 -11.724 1.00 92.00 93 HIS A CA 1
ATOM 699 C C . HIS A 1 93 ? 3.465 -3.329 -11.126 1.00 92.00 93 HIS A C 1
ATOM 701 O O . HIS A 1 93 ? 4.223 -3.501 -10.173 1.00 92.00 93 HIS A O 1
ATOM 707 N N . LYS A 1 94 ? 2.848 -4.330 -11.768 1.00 91.00 94 LYS A N 1
ATOM 708 C CA . LYS A 1 94 ? 3.052 -5.758 -11.483 1.00 91.00 94 LYS A CA 1
ATOM 709 C C . LYS A 1 94 ? 2.830 -6.104 -10.006 1.00 91.00 94 LYS A C 1
ATOM 711 O O . LYS A 1 94 ? 3.652 -6.758 -9.368 1.00 91.00 94 LYS A O 1
ATOM 716 N N . CYS A 1 95 ? 1.715 -5.617 -9.473 1.00 92.12 95 CYS A N 1
ATOM 717 C CA . CYS A 1 95 ? 1.242 -5.923 -8.132 1.00 92.12 95 CYS A CA 1
ATOM 718 C C . CYS A 1 95 ? -0.097 -6.659 -8.229 1.00 92.12 95 CYS A C 1
ATOM 720 O O . CYS A 1 95 ? -0.955 -6.274 -9.025 1.00 92.12 95 CYS A O 1
ATOM 722 N N . SER A 1 96 ? -0.282 -7.691 -7.414 1.00 92.44 96 SER A N 1
ATOM 723 C CA . SER A 1 96 ? -1.563 -8.358 -7.193 1.00 92.44 96 SER A CA 1
ATOM 724 C C . SER A 1 96 ? -1.915 -8.320 -5.712 1.00 92.44 96 SER A C 1
ATOM 726 O O . SER A 1 96 ? -1.028 -8.348 -4.861 1.00 92.44 96 SER A O 1
ATOM 728 N N . PHE A 1 97 ? -3.207 -8.290 -5.405 1.00 92.88 97 PHE A N 1
ATOM 729 C CA . PHE A 1 97 ? -3.722 -8.266 -4.040 1.00 92.88 97 PHE A CA 1
ATOM 730 C C . PHE A 1 97 ? -4.676 -9.439 -3.847 1.00 92.88 97 PHE A C 1
ATOM 732 O O . PHE A 1 97 ? -5.489 -9.733 -4.726 1.00 92.88 97 PHE A O 1
ATOM 739 N N . ILE A 1 98 ? -4.548 -10.113 -2.713 1.00 90.94 98 ILE A N 1
ATOM 740 C CA . ILE A 1 98 ? -5.376 -11.240 -2.295 1.00 90.94 98 ILE A CA 1
ATOM 741 C C . ILE A 1 98 ? -5.762 -10.987 -0.836 1.00 90.94 98 ILE A C 1
ATOM 743 O O . ILE A 1 98 ? -4.936 -10.513 -0.055 1.00 90.94 98 ILE A O 1
ATOM 747 N N . SER A 1 99 ? -7.010 -11.290 -0.492 1.00 79.38 99 SER A N 1
ATOM 748 C CA . SER A 1 99 ? -7.526 -11.326 0.878 1.00 79.38 99 SER A CA 1
ATOM 749 C C . SER A 1 99 ? -8.073 -12.712 1.183 1.00 79.38 99 SER A C 1
ATOM 751 O O . SER A 1 99 ? -8.423 -13.434 0.220 1.00 79.38 99 SER A O 1
#

Secondary structure (DSSP, 8-state):
------EEEEEEE--TT--HHHHHHHHHTTEEEEETTEEEESTT-SEEEEEEE-TT-SPP-TTS--HHHHHHHHHHHHSEEE-TTT--EEEE-SEEEE-

InterPro domains:
  IPR026983 Dynein heavy chain [PTHR45703] (9-99)
  IPR027417 P-loop containing nucleoside triphosphate hydrolase [G3DSA:3.40.50.300] (3-99)

pLDDT: mean 90.85, std 9.76, range [39.91, 96.88]

Radius of gyration: 14.3 Å; Cα contacts (8 Å, |Δi|>4): 169; chains: 1; bounding box: 32×40×35 Å

Solvent-accessible surface area (backbone atoms only — not comparable to full-atom values): 5700 Å² total; per-residue (Å²): 129,86,76,78,73,45,65,46,78,43,83,45,76,47,32,59,84,48,42,45,67,60,51,49,52,62,69,43,69,63,42,36,83,74,55,96,50,31,31,27,36,41,94,83,30,64,27,31,39,39,39,47,40,52,83,84,39,48,49,62,52,99,86,68,47,40,63,37,58,53,50,52,50,44,29,73,75,66,38,37,49,63,41,89,86,78,73,39,71,31,40,53,45,53,69,47,81,45,115

Sequence (99 aa):
GLDLEVVTRCCVTLSGATVPEGLQDALEVPLEGRSGRVSGPTGGSATVCYFVDDMHLPLQDAQGEQPALELLRHVLDRGNWFDRDLCTERTIHKCSFIS